Protein AF-X0WN75-F1 (afdb_monomer)

Radius of gyration: 16.23 Å; Cα contacts (8 Å, |Δi|>4): 108; chains: 1; bounding box: 32×36×37 Å

Organism: NCBI:txid412755

Structure (mmCIF, N/CA/C/O backbone):
data_AF-X0WN75-F1
#
_entry.id   AF-X0WN75-F1
#
loop_
_atom_site.group_PDB
_atom_site.id
_atom_site.type_symbol
_atom_site.label_atom_id
_atom_site.label_alt_id
_atom_site.label_comp_id
_atom_site.label_asym_id
_atom_site.label_entity_id
_atom_site.label_seq_id
_atom_site.pdbx_PDB_ins_code
_atom_site.Cartn_x
_atom_site.Cartn_y
_atom_site.Cartn_z
_atom_site.occupancy
_atom_site.B_iso_or_equiv
_atom_site.auth_seq_id
_atom_site.auth_comp_id
_atom_site.auth_asym_id
_atom_site.auth_atom_id
_atom_site.pdbx_PDB_model_num
ATOM 1 N N . PHE A 1 1 ? -23.674 -21.832 22.687 1.00 41.81 1 PHE A N 1
ATOM 2 C CA . PHE A 1 1 ? -23.296 -23.182 22.224 1.00 41.81 1 PHE A CA 1
ATOM 3 C C . PHE A 1 1 ? -21.970 -23.510 22.900 1.00 41.81 1 PHE A C 1
ATOM 5 O O . PHE A 1 1 ? -21.133 -22.621 22.961 1.00 41.81 1 PHE A O 1
ATOM 12 N N . GLN A 1 2 ? -21.855 -24.664 23.562 1.00 40.78 2 GLN A N 1
ATOM 13 C CA . GLN A 1 2 ? -20.759 -24.953 24.498 1.00 40.78 2 GLN A CA 1
ATOM 14 C C . GLN A 1 2 ? -19.443 -25.322 23.801 1.00 40.78 2 GLN A C 1
ATOM 16 O O . GLN A 1 2 ? -19.438 -25.899 22.717 1.00 40.78 2 GLN A O 1
ATOM 21 N N . VAL A 1 3 ? -18.360 -24.974 24.495 1.00 53.72 3 VAL A N 1
ATOM 22 C CA . VAL A 1 3 ? -16.948 -25.232 24.202 1.00 53.72 3 VAL A CA 1
ATOM 23 C C . VAL A 1 3 ? -16.647 -26.726 24.383 1.00 53.72 3 VAL A C 1
ATOM 25 O O . VAL A 1 3 ? -17.013 -27.287 25.415 1.00 53.72 3 VAL A O 1
ATOM 28 N N . TRP A 1 4 ? -15.970 -27.353 23.416 1.00 47.38 4 TRP A N 1
ATOM 29 C CA . TRP A 1 4 ? -15.377 -28.687 23.559 1.00 47.38 4 TRP A CA 1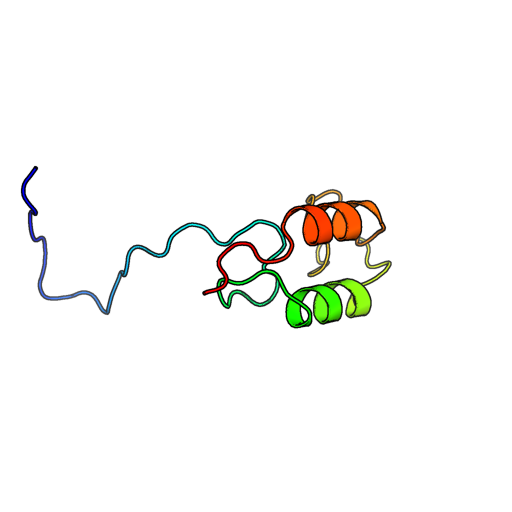
ATOM 30 C C . TRP A 1 4 ? -13.865 -28.579 23.376 1.00 47.38 4 TRP A C 1
ATOM 32 O O . TRP A 1 4 ? -13.376 -28.205 22.315 1.00 47.38 4 TRP A O 1
ATOM 42 N N . ASP A 1 5 ? -13.166 -28.884 24.459 1.00 69.94 5 ASP A N 1
ATOM 43 C CA . ASP A 1 5 ? -11.735 -29.126 24.565 1.00 69.94 5 ASP A CA 1
ATOM 44 C C . ASP A 1 5 ? -11.3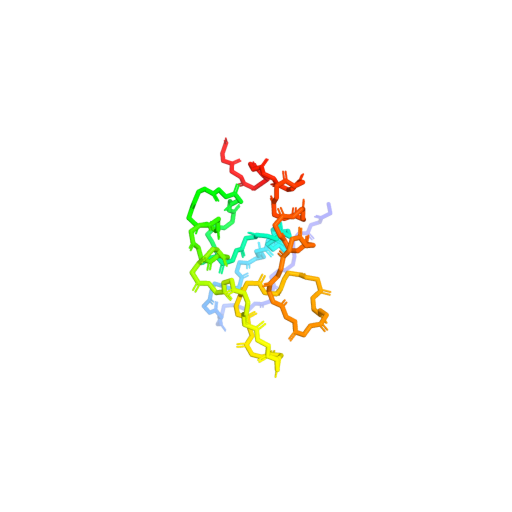26 -30.335 23.704 1.00 69.94 5 ASP A C 1
ATOM 46 O O . ASP A 1 5 ? -11.934 -31.402 23.811 1.00 69.94 5 ASP A O 1
ATOM 50 N N . LEU A 1 6 ? -10.289 -30.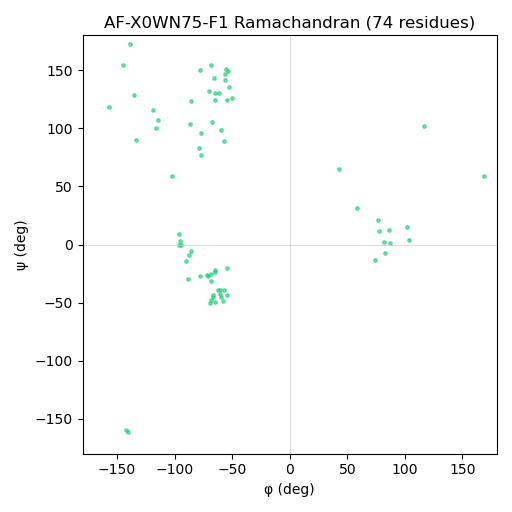175 22.880 1.00 53.22 6 LEU A N 1
ATOM 51 C CA . LEU A 1 6 ? -9.413 -31.278 22.499 1.00 53.22 6 LEU A CA 1
ATOM 52 C C . LEU A 1 6 ? -7.960 -30.822 22.617 1.00 53.22 6 LEU A C 1
ATOM 54 O O . LEU A 1 6 ? -7.344 -30.382 21.649 1.00 53.22 6 LEU A O 1
ATOM 58 N N . GLY A 1 7 ? -7.412 -31.035 23.807 1.00 46.56 7 GLY A N 1
ATOM 59 C CA . GLY A 1 7 ? -6.044 -31.501 23.961 1.00 46.56 7 GLY A CA 1
ATOM 60 C C . GLY A 1 7 ? -5.150 -30.501 24.662 1.00 46.56 7 GLY A C 1
ATOM 61 O O . GLY A 1 7 ? -4.618 -29.576 24.053 1.00 46.56 7 GLY A O 1
ATOM 62 N N . MET A 1 8 ? -4.905 -30.767 25.942 1.00 62.66 8 MET A N 1
ATOM 63 C CA . MET A 1 8 ? -3.671 -30.367 26.603 1.00 62.66 8 MET A CA 1
ATOM 64 C C . MET A 1 8 ? -2.497 -30.976 25.824 1.00 62.66 8 MET A C 1
ATOM 66 O O . MET A 1 8 ? -2.198 -32.133 26.070 1.00 62.66 8 MET A O 1
ATOM 70 N N . ASP A 1 9 ? -1.985 -30.255 24.818 1.00 66.50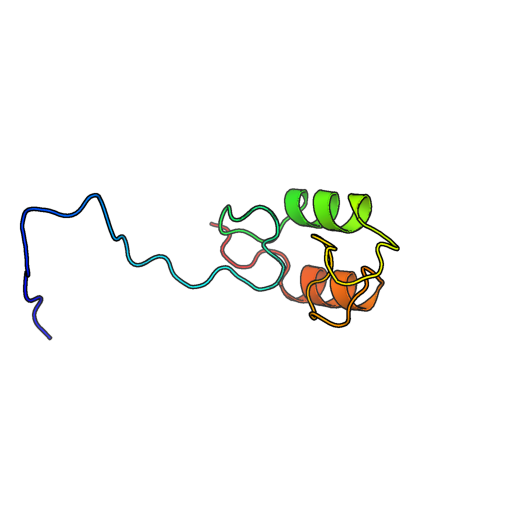 9 ASP A N 1
ATOM 71 C CA . ASP A 1 9 ? -0.683 -30.386 24.130 1.00 66.50 9 ASP A CA 1
ATOM 72 C C . ASP A 1 9 ? -0.681 -29.510 22.847 1.00 66.50 9 ASP A C 1
ATOM 74 O O . ASP A 1 9 ? -0.556 -30.023 21.738 1.00 66.50 9 ASP A O 1
ATOM 78 N N . ASN A 1 10 ? -0.876 -28.184 22.920 1.00 52.91 10 ASN A N 1
ATOM 79 C CA . ASN A 1 10 ? -0.670 -27.340 21.728 1.00 52.91 10 ASN A CA 1
ATOM 80 C C . ASN A 1 10 ? -0.385 -25.881 22.123 1.00 52.91 10 ASN A C 1
ATOM 82 O O . ASN A 1 10 ? -1.223 -25.272 22.794 1.00 52.91 10 ASN A O 1
ATOM 86 N N . PRO A 1 11 ? 0.780 -25.294 21.794 1.00 57.19 11 PRO A N 1
ATOM 87 C CA . PRO A 1 11 ? 1.103 -23.943 22.229 1.00 57.19 11 PRO A CA 1
ATOM 88 C C . PRO A 1 11 ? 0.166 -22.956 21.523 1.00 57.19 11 PRO A C 1
ATOM 90 O O . PRO A 1 11 ? 0.313 -22.712 20.337 1.00 57.19 11 PRO A O 1
ATOM 93 N N . GLN A 1 12 ? -0.815 -22.424 22.257 1.00 52.00 12 GLN A N 1
ATOM 94 C CA . GLN A 1 12 ? -1.587 -21.223 21.914 1.00 52.00 12 GLN A CA 1
ATOM 95 C C . GLN A 1 12 ? -2.017 -21.134 20.433 1.00 52.00 12 GLN A C 1
ATOM 97 O O . GLN A 1 12 ? -1.612 -20.210 19.736 1.00 52.00 12 GLN A O 1
ATOM 102 N N . ILE A 1 13 ? -2.878 -22.034 19.937 1.00 55.81 13 ILE A N 1
ATOM 103 C CA . ILE A 1 13 ? -3.656 -21.693 18.731 1.00 55.81 13 ILE A CA 1
ATOM 104 C C . ILE A 1 13 ? -4.783 -20.763 19.180 1.00 55.81 13 ILE A C 1
ATOM 106 O O . ILE A 1 13 ? -5.924 -21.168 19.403 1.00 55.81 13 ILE A O 1
ATOM 110 N N . THR A 1 14 ? -4.418 -19.507 19.416 1.00 59.47 14 THR A N 1
ATOM 111 C CA . THR A 1 14 ? -5.368 -18.410 19.523 1.00 59.47 14 THR A CA 1
ATOM 112 C C . THR A 1 14 ? -6.013 -18.253 18.157 1.00 59.47 14 THR A C 1
ATOM 114 O O . THR A 1 14 ? -5.319 -18.104 17.156 1.00 59.47 14 THR A O 1
ATOM 117 N N . TYR A 1 15 ? -7.340 -18.316 18.103 1.00 57.91 15 TYR A N 1
ATOM 118 C CA . TYR A 1 15 ? -8.086 -17.865 16.936 1.00 57.91 15 TYR A CA 1
ATOM 119 C C . TYR A 1 15 ? -7.757 -16.380 16.726 1.00 57.91 15 TYR A C 1
ATOM 121 O O . TYR A 1 15 ? -8.276 -15.530 17.449 1.00 57.91 15 TYR A O 1
ATOM 129 N N . GLN A 1 16 ? -6.832 -16.087 15.813 1.00 59.06 16 GLN A N 1
ATOM 130 C CA . GLN A 1 16 ? -6.539 -14.728 15.384 1.00 59.06 16 GLN A CA 1
ATOM 131 C C . GLN A 1 16 ? -7.543 -14.417 14.267 1.00 59.06 16 GLN A C 1
ATOM 133 O O . GLN A 1 16 ? -7.659 -15.218 13.332 1.00 59.06 16 GLN A O 1
ATOM 138 N N . PRO A 1 17 ?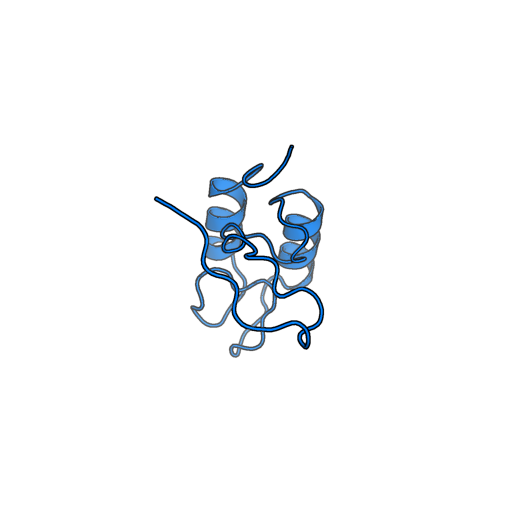 -8.348 -13.346 14.384 1.00 67.56 17 PRO A N 1
ATOM 139 C CA . PRO A 1 17 ? -9.169 -12.916 13.262 1.00 67.56 17 PRO A CA 1
ATOM 140 C C . PRO A 1 17 ? -8.257 -12.671 12.045 1.00 67.56 17 PRO A C 1
ATOM 142 O O . PRO A 1 17 ? -7.077 -12.368 12.237 1.00 67.56 17 PRO A O 1
ATOM 145 N N . PRO A 1 18 ? -8.763 -12.839 10.811 1.00 78.69 18 PRO A N 1
ATOM 146 C CA . PRO A 1 18 ? -7.991 -12.470 9.627 1.00 78.69 18 PRO A CA 1
ATOM 147 C C . PRO A 1 18 ? -7.505 -11.018 9.761 1.00 78.69 18 PRO A C 1
ATOM 149 O O . PRO A 1 18 ? -8.288 -10.173 10.206 1.00 78.69 18 PRO A O 1
ATOM 152 N N . SER A 1 19 ? -6.232 -10.756 9.429 1.00 86.31 19 SER A N 1
ATOM 153 C CA . SER A 1 19 ? -5.703 -9.385 9.392 1.00 86.31 19 SER A CA 1
ATOM 154 C C . SER A 1 19 ? -6.556 -8.536 8.453 1.00 86.31 19 SER A C 1
ATOM 156 O O . SER A 1 19 ? -6.991 -9.054 7.416 1.00 86.31 19 SER A O 1
ATOM 158 N N . PRO A 1 20 ? -6.818 -7.267 8.804 1.00 92.31 20 PRO A N 1
ATOM 159 C CA . PRO A 1 20 ? -7.408 -6.318 7.874 1.00 92.31 20 PRO A CA 1
ATOM 160 C C . PRO A 1 20 ? -6.601 -6.241 6.574 1.00 92.31 20 PRO A C 1
ATOM 162 O O . PRO A 1 20 ? -5.385 -6.429 6.565 1.00 92.31 20 PRO A O 1
ATOM 165 N N . GLU A 1 21 ? -7.279 -5.953 5.472 1.00 94.69 21 GLU A N 1
ATOM 166 C CA . GLU A 1 21 ? -6.611 -5.703 4.197 1.00 94.69 21 GLU A CA 1
ATOM 167 C C . GLU A 1 21 ? -5.766 -4.423 4.322 1.00 94.69 21 GLU A C 1
ATOM 169 O O . GLU A 1 21 ? -6.235 -3.418 4.852 1.00 94.69 21 GLU A O 1
ATOM 174 N N . GLY A 1 22 ? -4.495 -4.472 3.913 1.00 96.06 22 GLY A N 1
ATOM 175 C CA . GLY A 1 22 ? -3.541 -3.374 4.118 1.00 96.06 22 GLY A CA 1
ATOM 176 C C . GLY A 1 22 ? -2.775 -3.376 5.453 1.00 96.06 22 GLY A C 1
ATOM 177 O O . GLY A 1 22 ? -1.956 -2.482 5.645 1.00 96.06 22 GLY A O 1
ATOM 178 N N . ASP A 1 23 ? -2.980 -4.356 6.347 1.00 97.38 23 ASP A N 1
ATOM 179 C CA . ASP A 1 23 ? -2.112 -4.612 7.518 1.00 97.38 23 ASP A CA 1
ATOM 180 C C . ASP A 1 23 ? -0.848 -5.366 7.064 1.00 97.38 23 ASP A C 1
ATOM 182 O O . ASP A 1 23 ? -0.776 -6.599 7.075 1.00 97.38 23 ASP A O 1
ATOM 186 N N . LEU A 1 24 ? 0.133 -4.605 6.578 1.00 96.88 24 LEU A N 1
ATOM 187 C CA . LEU A 1 24 ? 1.368 -5.120 5.985 1.00 96.88 24 LEU A CA 1
ATOM 188 C C . LEU A 1 24 ? 2.373 -5.579 7.041 1.00 96.88 24 LEU A C 1
ATOM 190 O O . LEU A 1 24 ? 3.226 -6.431 6.765 1.00 96.88 24 LEU A O 1
ATOM 194 N N . ASN A 1 25 ? 2.311 -5.003 8.241 1.00 96.19 25 ASN A N 1
ATOM 195 C CA . ASN A 1 25 ? 3.236 -5.327 9.321 1.00 96.19 25 ASN A CA 1
ATOM 196 C C . ASN A 1 25 ? 2.732 -6.486 10.219 1.00 96.19 25 ASN A C 1
ATOM 198 O O . ASN A 1 25 ? 3.532 -7.079 10.955 1.00 96.19 25 ASN A O 1
ATOM 202 N N . GLY A 1 26 ? 1.445 -6.844 10.119 1.00 94.19 26 GLY A N 1
ATOM 203 C CA . GLY A 1 26 ? 0.798 -7.948 10.826 1.00 94.19 26 GLY A CA 1
ATOM 204 C C . GLY A 1 26 ? 0.483 -7.671 12.300 1.00 94.19 26 GLY A C 1
ATOM 205 O O . GLY A 1 26 ? 0.360 -8.624 13.081 1.00 94.19 26 GLY A O 1
ATOM 206 N N . ASP A 1 27 ? 0.409 -6.406 12.717 1.00 94.50 27 ASP A N 1
ATOM 207 C CA . ASP A 1 27 ? 0.110 -6.006 14.097 1.00 94.50 27 ASP A CA 1
ATOM 208 C C . ASP A 1 27 ? -1.395 -5.911 14.392 1.00 94.50 27 ASP A C 1
ATOM 210 O O . ASP A 1 27 ? -1.796 -5.782 15.557 1.00 94.50 27 ASP A O 1
ATOM 214 N N . GLY A 1 28 ? -2.223 -6.088 13.361 1.00 93.56 28 GLY A N 1
ATOM 215 C CA . GLY A 1 28 ? -3.672 -6.072 13.449 1.00 93.56 28 GLY A CA 1
ATOM 216 C C . GLY A 1 28 ? -4.285 -4.680 13.346 1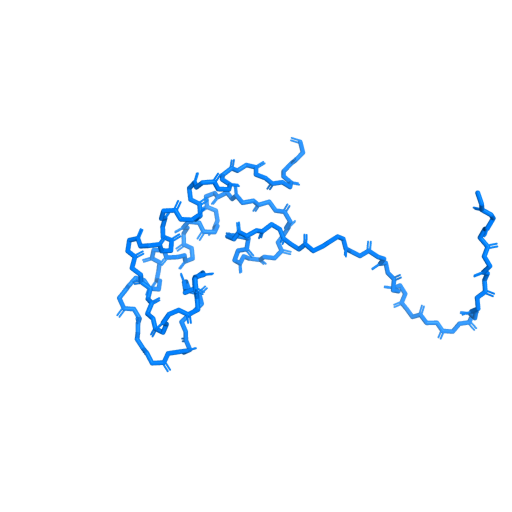.00 93.56 28 GLY A C 1
ATOM 217 O O . GLY A 1 28 ? -5.465 -4.558 13.666 1.00 93.56 28 GLY A O 1
ATOM 218 N N . CYS A 1 29 ? -3.539 -3.652 12.944 1.00 95.81 29 CYS A N 1
ATOM 219 C CA . CYS A 1 29 ? -4.015 -2.284 12.760 1.00 95.81 29 CYS A CA 1
ATOM 220 C C . CYS A 1 29 ? -3.479 -1.721 11.439 1.00 95.81 29 CYS A C 1
ATOM 222 O O . CYS A 1 29 ? -2.285 -1.760 11.200 1.00 95.81 29 CYS A O 1
ATOM 224 N N . VAL A 1 30 ? -4.352 -1.165 10.594 1.00 97.81 30 VAL A N 1
ATOM 225 C CA . VAL A 1 30 ? -3.922 -0.498 9.349 1.00 97.81 30 VAL A CA 1
ATOM 226 C C . VAL A 1 30 ? -3.585 0.958 9.646 1.00 97.81 30 VAL A C 1
ATOM 228 O O . VAL A 1 30 ? -4.491 1.788 9.820 1.00 97.81 30 VAL A O 1
ATOM 231 N N . ASP A 1 31 ? -2.299 1.291 9.714 1.00 98.12 31 ASP A N 1
ATOM 232 C CA . ASP A 1 31 ? -1.849 2.622 10.113 1.00 98.12 31 ASP A CA 1
ATOM 233 C C . ASP A 1 31 ? -0.611 3.157 9.357 1.00 98.12 31 ASP A C 1
ATOM 235 O O . ASP A 1 31 ? -0.309 2.811 8.210 1.00 98.12 31 ASP A O 1
ATOM 239 N N . GLN A 1 32 ? 0.069 4.144 9.954 1.00 98.50 32 GLN A N 1
ATOM 240 C CA . GLN A 1 32 ? 1.232 4.786 9.345 1.00 98.50 32 GLN A CA 1
ATOM 241 C C . GLN A 1 32 ? 2.422 3.836 9.164 1.00 98.50 32 GLN A C 1
ATOM 243 O O . GLN A 1 32 ? 3.277 4.122 8.319 1.00 98.50 32 GLN A O 1
ATOM 248 N N . ALA A 1 33 ? 2.518 2.762 9.947 1.00 98.44 33 ALA A N 1
ATOM 249 C CA . ALA A 1 33 ? 3.549 1.749 9.794 1.00 98.44 33 ALA A CA 1
ATOM 250 C C . ALA A 1 33 ? 3.366 0.989 8.474 1.00 98.44 33 ALA A C 1
ATOM 252 O O . ALA A 1 33 ? 4.332 0.877 7.714 1.00 98.44 33 ALA A O 1
ATOM 253 N N . ASP A 1 34 ? 2.139 0.581 8.151 1.00 98.62 34 ASP A N 1
ATOM 254 C CA . ASP A 1 34 ? 1.825 -0.105 6.893 1.00 98.62 34 ASP A CA 1
ATOM 255 C C . ASP A 1 34 ? 2.022 0.818 5.699 1.00 98.62 34 ASP A C 1
ATOM 257 O O . ASP A 1 34 ? 2.683 0.453 4.728 1.00 98.62 34 ASP A O 1
ATOM 261 N N . LEU A 1 35 ? 1.570 2.073 5.803 1.00 98.75 35 LEU A N 1
ATOM 262 C CA . LEU A 1 35 ? 1.846 3.074 4.771 1.00 98.75 35 LEU A CA 1
ATOM 263 C C . LEU A 1 35 ? 3.353 3.249 4.541 1.00 98.75 35 LEU A C 1
ATOM 265 O O . LEU A 1 35 ? 3.798 3.414 3.406 1.00 98.75 35 LEU A O 1
ATOM 269 N N . GLY A 1 36 ? 4.151 3.228 5.610 1.00 98.75 36 GLY A N 1
ATOM 270 C CA . GLY A 1 36 ? 5.606 3.286 5.517 1.00 98.75 36 GLY A CA 1
ATOM 271 C C . GLY A 1 36 ? 6.200 2.093 4.767 1.00 98.75 36 GLY A C 1
ATOM 272 O O . GLY A 1 36 ? 7.131 2.287 3.985 1.00 98.75 36 GLY A O 1
ATOM 273 N N . MET A 1 37 ? 5.660 0.889 4.977 1.00 98.69 37 MET A N 1
ATOM 274 C CA . MET A 1 37 ? 6.076 -0.327 4.271 1.00 98.69 37 MET A CA 1
ATOM 275 C C . MET A 1 37 ? 5.694 -0.280 2.791 1.00 98.69 37 MET A C 1
ATOM 277 O O . MET A 1 37 ? 6.569 -0.468 1.949 1.00 98.69 37 MET A O 1
ATOM 281 N N . LEU A 1 38 ? 4.449 0.082 2.472 1.00 98.69 38 LEU A N 1
ATOM 282 C CA . LEU A 1 38 ? 3.977 0.222 1.092 1.00 98.69 38 LEU A CA 1
ATOM 283 C C . LEU A 1 38 ? 4.826 1.234 0.313 1.00 98.69 38 LEU A C 1
ATOM 285 O O . LEU A 1 38 ? 5.321 0.954 -0.775 1.00 98.69 38 LEU A O 1
ATOM 289 N N . LEU A 1 39 ? 5.066 2.418 0.887 1.00 98.75 39 LEU A N 1
ATOM 290 C CA . LEU A 1 39 ? 5.863 3.454 0.224 1.00 98.75 39 LEU A CA 1
ATOM 291 C C . LEU A 1 39 ? 7.346 3.081 0.086 1.00 98.75 39 LEU A C 1
ATOM 293 O O . LEU A 1 39 ? 8.018 3.605 -0.804 1.00 98.75 39 LEU A O 1
ATOM 297 N N . ALA A 1 40 ? 7.872 2.215 0.956 1.00 98.56 40 ALA A N 1
ATOM 298 C CA . ALA A 1 40 ? 9.230 1.693 0.823 1.00 98.56 40 ALA A CA 1
ATOM 299 C C . ALA A 1 40 ? 9.358 0.687 -0.332 1.00 98.56 40 ALA A C 1
ATOM 301 O O . ALA A 1 40 ? 10.451 0.557 -0.886 1.00 98.56 40 ALA A O 1
ATOM 302 N N . ASP A 1 41 ? 8.259 0.025 -0.694 1.00 98.56 41 ASP A N 1
ATOM 303 C CA . ASP A 1 41 ? 8.183 -0.961 -1.775 1.00 98.56 41 ASP A CA 1
ATOM 304 C C . ASP A 1 41 ? 7.684 -0.374 -3.108 1.00 98.56 41 ASP A C 1
ATOM 306 O O . ASP A 1 41 ? 7.621 -1.062 -4.122 1.00 98.56 41 ASP A O 1
ATOM 310 N N . TRP A 1 42 ? 7.369 0.924 -3.139 1.00 98.62 42 TRP A N 1
ATOM 311 C CA . TRP A 1 42 ? 6.768 1.589 -4.294 1.00 98.62 42 TRP A CA 1
ATOM 312 C C . TRP A 1 42 ? 7.508 1.330 -5.616 1.00 98.62 42 TRP A C 1
ATOM 314 O O . TRP A 1 42 ? 8.697 1.641 -5.764 1.00 98.62 42 TRP A O 1
ATOM 324 N N . GLY A 1 43 ? 6.769 0.854 -6.619 1.00 98.19 43 GLY A N 1
ATOM 325 C CA . GLY A 1 43 ? 7.291 0.490 -7.933 1.00 98.19 43 GLY A CA 1
ATOM 326 C C . GLY A 1 43 ? 8.008 -0.862 -7.973 1.00 98.19 43 GLY A C 1
ATOM 327 O O . GLY A 1 43 ? 8.695 -1.142 -8.963 1.00 98.19 43 GLY A O 1
ATOM 328 N N . CYS A 1 44 ? 7.895 -1.682 -6.924 1.00 98.62 44 CYS A N 1
ATOM 329 C CA . CYS A 1 44 ? 8.245 -3.094 -6.991 1.00 98.62 44 CYS A CA 1
ATOM 330 C C . CYS A 1 44 ? 7.454 -3.783 -8.113 1.00 98.62 44 CYS A C 1
ATOM 332 O O . CYS A 1 44 ? 6.339 -3.390 -8.421 1.00 98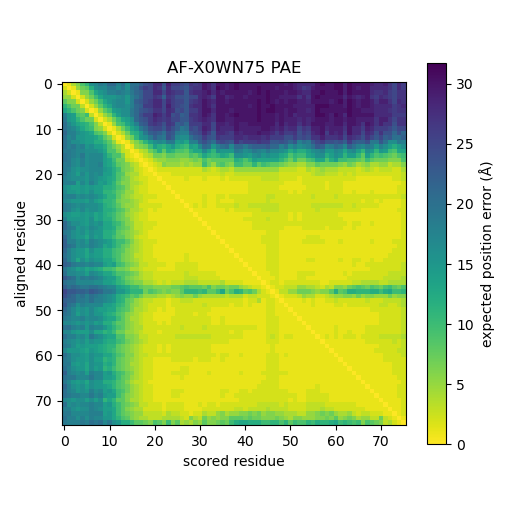.62 44 CYS A O 1
ATOM 334 N N . THR A 1 45 ? 8.061 -4.781 -8.762 1.00 97.62 45 THR A N 1
ATOM 335 C CA . THR A 1 45 ? 7.418 -5.600 -9.802 1.00 97.62 45 THR A CA 1
ATOM 336 C C . THR A 1 45 ? 7.931 -7.036 -9.714 1.00 97.62 45 THR A C 1
ATOM 338 O O . THR A 1 45 ? 9.076 -7.267 -9.311 1.00 97.62 45 THR A O 1
ATOM 341 N N . GLY A 1 46 ? 7.137 -8.001 -10.179 1.00 90.19 46 GLY A N 1
ATOM 342 C CA . GLY A 1 46 ? 7.556 -9.404 -10.296 1.00 90.19 46 GLY A CA 1
ATOM 343 C C . GLY A 1 46 ? 7.028 -10.325 -9.196 1.00 90.19 46 GLY A C 1
ATOM 344 O O . GLY A 1 46 ? 7.520 -11.449 -9.089 1.00 90.19 46 GLY A O 1
ATOM 345 N N . GLY A 1 47 ? 6.027 -9.871 -8.433 1.00 82.75 47 GLY A N 1
ATOM 346 C CA . GLY A 1 47 ? 5.216 -10.684 -7.519 1.00 82.75 47 GLY A CA 1
ATOM 347 C C . GLY A 1 47 ? 5.807 -10.958 -6.131 1.00 82.75 47 GLY A C 1
ATOM 348 O O . GLY A 1 47 ? 5.102 -11.496 -5.290 1.00 82.75 47 GLY A O 1
ATOM 349 N N . ASP A 1 48 ? 7.064 -10.588 -5.867 1.00 92.81 48 ASP A N 1
ATOM 350 C CA . ASP A 1 48 ? 7.645 -10.573 -4.510 1.00 92.81 48 ASP A CA 1
ATOM 351 C C . ASP A 1 48 ? 7.683 -9.122 -3.995 1.00 92.81 48 ASP A C 1
ATOM 353 O O . ASP A 1 48 ? 8.754 -8.571 -3.725 1.00 92.81 48 ASP A O 1
ATOM 357 N N . CYS A 1 49 ? 6.509 -8.494 -3.917 1.00 97.50 49 CYS A N 1
ATOM 358 C CA . CYS A 1 49 ? 6.339 -7.094 -3.542 1.00 97.50 49 CYS A CA 1
ATOM 359 C C . CYS A 1 49 ? 5.542 -7.001 -2.237 1.00 97.50 49 CYS A C 1
ATOM 361 O O . CYS A 1 49 ? 4.329 -7.170 -2.247 1.00 97.50 49 CYS A O 1
ATOM 363 N N . PRO A 1 50 ? 6.195 -6.799 -1.078 1.00 96.00 50 PRO A N 1
ATOM 364 C CA . PRO A 1 50 ? 5.503 -6.661 0.201 1.00 96.00 50 PRO A CA 1
ATOM 365 C C . PRO A 1 50 ? 4.421 -5.574 0.249 1.00 96.00 50 PRO A C 1
ATOM 367 O O . PRO A 1 50 ? 3.607 -5.605 1.168 1.00 96.00 50 PRO A O 1
ATOM 370 N N . GLY A 1 51 ? 4.452 -4.592 -0.655 1.00 97.94 51 GLY A N 1
ATOM 371 C CA . GLY A 1 51 ? 3.433 -3.553 -0.777 1.00 97.94 51 GLY A CA 1
ATOM 372 C C . GLY A 1 51 ? 2.328 -3.843 -1.796 1.00 97.94 51 GLY A C 1
ATOM 373 O O . GLY A 1 51 ? 1.466 -2.985 -1.934 1.00 97.94 51 GLY A O 1
ATOM 374 N N . ASP A 1 52 ? 2.365 -4.983 -2.495 1.00 98.12 52 ASP A N 1
ATOM 375 C CA . ASP A 1 52 ? 1.322 -5.463 -3.419 1.00 98.12 52 ASP A CA 1
ATOM 376 C C . ASP A 1 52 ? 0.157 -6.026 -2.590 1.00 98.12 52 ASP A C 1
ATOM 378 O O . ASP A 1 52 ? 0.216 -7.127 -2.039 1.00 98.12 52 ASP A O 1
ATOM 382 N N . VAL A 1 53 ? -0.850 -5.184 -2.378 1.00 97.50 53 VAL A N 1
ATOM 383 C CA . VAL A 1 53 ? -2.034 -5.448 -1.560 1.00 97.50 53 VAL A CA 1
ATOM 384 C C . VAL A 1 53 ? -3.135 -6.095 -2.401 1.00 97.50 53 VAL A C 1
ATOM 386 O O . VAL A 1 53 ? -3.932 -6.850 -1.840 1.00 97.50 53 VAL A O 1
ATOM 389 N N . ASP A 1 54 ? -3.210 -5.811 -3.707 1.00 97.06 54 ASP A N 1
ATOM 390 C CA . ASP A 1 54 ? -4.224 -6.396 -4.598 1.00 97.06 54 ASP A CA 1
ATOM 391 C C . ASP A 1 54 ? -3.780 -7.646 -5.374 1.00 97.06 54 ASP A C 1
ATOM 393 O O . ASP A 1 54 ? -4.589 -8.234 -6.107 1.00 97.06 54 ASP A O 1
ATOM 397 N N . ASP A 1 55 ? -2.556 -8.112 -5.118 1.00 96.00 55 ASP A N 1
ATOM 398 C CA . ASP A 1 55 ? -1.913 -9.278 -5.723 1.00 96.00 55 ASP A CA 1
ATOM 399 C C . ASP A 1 55 ? -1.814 -9.168 -7.266 1.00 96.00 55 ASP A C 1
ATOM 401 O O . ASP A 1 55 ? -1.903 -10.187 -7.977 1.00 96.00 55 ASP A O 1
ATOM 405 N N . ASP A 1 56 ? -1.670 -7.957 -7.822 1.00 97.19 56 ASP A N 1
ATOM 406 C CA . ASP A 1 56 ? -1.586 -7.737 -9.275 1.00 97.19 56 ASP A CA 1
ATOM 407 C C . ASP A 1 56 ? -0.163 -7.847 -9.855 1.00 97.19 56 ASP A C 1
ATOM 409 O O . ASP A 1 56 ? 0.012 -8.024 -11.074 1.00 97.19 56 ASP A O 1
ATOM 413 N N . GLY A 1 57 ? 0.838 -7.941 -8.978 1.00 97.50 57 GLY A N 1
ATOM 414 C CA . GLY A 1 57 ? 2.231 -8.212 -9.305 1.00 97.50 57 GLY A CA 1
ATOM 415 C C . GLY A 1 57 ? 3.146 -6.990 -9.261 1.00 97.50 57 GLY A C 1
ATOM 416 O O . GLY A 1 57 ? 4.342 -7.145 -9.587 1.00 97.50 57 GLY A O 1
ATOM 417 N N . ASP A 1 58 ? 2.632 -5.825 -8.869 1.00 98.50 58 ASP A N 1
ATOM 418 C CA . ASP A 1 58 ? 3.402 -4.626 -8.568 1.00 98.50 58 ASP A CA 1
ATOM 419 C C . ASP A 1 58 ? 2.906 -3.862 -7.332 1.00 98.50 58 ASP A C 1
ATOM 421 O O . ASP A 1 58 ? 1.941 -4.231 -6.688 1.00 98.50 58 ASP A O 1
ATOM 425 N N . THR A 1 59 ? 3.668 -2.848 -6.913 1.00 98.69 59 THR A N 1
ATOM 426 C CA . THR A 1 59 ? 3.248 -1.936 -5.839 1.00 98.69 59 THR A CA 1
ATOM 427 C C . THR A 1 59 ? 3.053 -0.545 -6.406 1.00 98.69 59 THR A C 1
ATOM 429 O O . THR A 1 59 ? 4.032 0.154 -6.717 1.00 98.69 59 THR A O 1
ATOM 432 N N . ASP A 1 60 ? 1.801 -0.122 -6.523 1.00 98.69 60 ASP A N 1
ATOM 433 C CA . ASP A 1 60 ? 1.411 1.135 -7.133 1.00 98.69 60 ASP A CA 1
ATOM 434 C C . ASP A 1 60 ? 0.257 1.862 -6.398 1.00 98.69 60 ASP A C 1
ATOM 436 O O . ASP A 1 60 ? 0.021 1.734 -5.192 1.00 98.69 60 ASP A O 1
ATOM 440 N N . GLN A 1 61 ? -0.399 2.791 -7.097 1.00 98.75 61 GLN A N 1
ATOM 441 C CA . GLN A 1 61 ? -1.511 3.562 -6.546 1.00 98.75 61 GLN A CA 1
ATOM 442 C C . GLN A 1 61 ? -2.762 2.743 -6.200 1.00 98.75 61 GLN A C 1
ATOM 444 O O . GLN A 1 61 ? -3.578 3.246 -5.420 1.00 98.75 61 GLN A O 1
ATOM 449 N N . ALA A 1 62 ? -2.954 1.563 -6.788 1.00 98.62 62 ALA A N 1
ATOM 450 C CA . ALA A 1 62 ? -4.046 0.652 -6.472 1.00 98.62 62 ALA A CA 1
ATOM 451 C C . ALA A 1 62 ? -3.900 0.151 -5.032 1.00 98.62 62 ALA A C 1
ATOM 453 O O . ALA A 1 62 ? -4.812 0.367 -4.227 1.00 98.62 62 ALA A O 1
ATOM 454 N N . ASP A 1 63 ? -2.708 -0.321 -4.671 1.00 98.75 63 ASP A N 1
ATOM 455 C CA . ASP A 1 63 ? -2.375 -0.780 -3.319 1.00 98.75 63 ASP A CA 1
ATOM 456 C C . ASP A 1 63 ? -2.539 0.323 -2.286 1.00 98.75 63 ASP A C 1
ATOM 458 O O . ASP A 1 63 ? -3.160 0.145 -1.237 1.00 98.75 63 ASP A O 1
ATOM 462 N N . LEU A 1 64 ? -2.036 1.522 -2.605 1.00 98.81 64 LEU A N 1
ATOM 463 C CA . LEU A 1 64 ? -2.216 2.684 -1.739 1.00 98.81 64 LEU A CA 1
ATOM 464 C C . LEU A 1 64 ? -3.700 3.020 -1.564 1.00 98.81 64 LEU A C 1
ATOM 466 O O . LEU A 1 64 ? -4.124 3.413 -0.476 1.00 98.81 64 LEU A O 1
ATOM 470 N N . GLY A 1 65 ? -4.492 2.896 -2.628 1.00 98.69 65 GLY A N 1
ATOM 471 C CA . GLY A 1 65 ? -5.934 3.104 -2.586 1.00 98.69 65 GLY A CA 1
ATOM 472 C C . GLY A 1 65 ? -6.628 2.140 -1.626 1.00 98.69 65 GLY A C 1
ATOM 473 O O . GLY A 1 65 ? -7.487 2.579 -0.858 1.00 98.69 65 GLY A O 1
ATOM 474 N N . ILE A 1 66 ? -6.228 0.869 -1.636 1.00 98.50 66 ILE A N 1
ATOM 475 C CA . ILE A 1 66 ? -6.765 -0.165 -0.746 1.00 98.50 66 ILE A CA 1
ATOM 476 C C . ILE A 1 66 ? -6.328 0.089 0.692 1.00 98.50 66 ILE A C 1
ATOM 478 O O . ILE A 1 66 ? -7.184 0.212 1.567 1.00 98.50 66 ILE A O 1
ATOM 482 N N . LEU A 1 67 ? -5.035 0.298 0.939 1.00 98.50 67 LEU A N 1
ATOM 483 C CA . LEU A 1 67 ? -4.527 0.592 2.281 1.00 98.50 67 LEU A CA 1
ATOM 484 C C . LEU A 1 67 ? -5.255 1.792 2.910 1.00 98.50 67 LEU A C 1
ATOM 486 O O . LEU A 1 67 ? -5.675 1.751 4.065 1.00 98.50 67 LEU A O 1
ATOM 490 N N . LEU A 1 68 ? -5.475 2.865 2.143 1.00 98.56 68 LEU A N 1
ATOM 491 C CA . LEU A 1 68 ? -6.211 4.036 2.628 1.00 98.56 68 LEU A CA 1
ATOM 492 C C . LEU A 1 68 ? -7.717 3.785 2.802 1.00 98.56 68 LEU A C 1
ATOM 494 O O . LEU A 1 68 ? -8.344 4.462 3.620 1.00 98.56 68 LEU A O 1
ATOM 498 N N . ALA A 1 69 ? -8.309 2.853 2.054 1.00 98.31 69 ALA A N 1
ATOM 499 C CA . ALA A 1 69 ? -9.706 2.458 2.233 1.00 98.31 69 ALA A CA 1
ATOM 500 C C . ALA A 1 69 ? -9.927 1.707 3.556 1.00 98.31 69 ALA A C 1
ATOM 502 O O . ALA A 1 69 ? -10.986 1.872 4.164 1.00 98.31 69 ALA A O 1
ATOM 503 N N . HIS A 1 70 ? -8.918 0.964 4.015 1.00 97.56 70 HIS A N 1
ATOM 504 C CA . HIS A 1 70 ? -8.925 0.201 5.266 1.00 97.56 70 HIS A CA 1
ATOM 505 C C . HIS A 1 70 ? -8.274 0.943 6.445 1.00 97.56 70 HIS A C 1
ATOM 507 O O . HIS A 1 70 ? -8.088 0.378 7.520 1.00 97.56 70 HIS A O 1
ATOM 513 N N . TRP A 1 71 ? -7.953 2.231 6.285 1.00 98.00 71 TRP A N 1
ATOM 514 C CA . TRP A 1 71 ? -7.251 3.008 7.304 1.00 98.00 71 TRP A CA 1
ATOM 515 C C . TRP A 1 71 ? -7.950 2.987 8.672 1.00 98.00 71 TRP A C 1
ATOM 517 O O . TRP A 1 71 ? -9.095 3.431 8.815 1.00 98.00 71 TRP A O 1
ATOM 527 N N . GLY A 1 72 ? -7.220 2.566 9.705 1.00 95.94 72 GLY A N 1
ATOM 528 C CA . GLY A 1 72 ? -7.707 2.470 11.079 1.00 95.94 72 GLY A CA 1
ATOM 529 C C . GLY A 1 72 ? -8.504 1.201 11.394 1.00 95.94 72 GLY A C 1
ATOM 530 O O . GLY A 1 72 ? -8.994 1.070 12.518 1.00 95.94 72 GLY A O 1
ATOM 531 N N . GLU A 1 73 ? -8.670 0.273 10.448 1.00 96.06 73 GLU A N 1
ATOM 532 C CA . GLU A 1 73 ? -9.272 -1.029 10.737 1.00 96.06 73 GLU A CA 1
ATOM 533 C C . GLU A 1 73 ? -8.392 -1.855 11.681 1.00 96.06 73 GLU A C 1
ATOM 535 O O . GLU A 1 73 ? -7.169 -1.801 11.621 1.00 96.06 73 GLU A O 1
ATOM 540 N N . GLY A 1 74 ? -9.032 -2.603 12.587 1.00 90.50 74 GLY A N 1
ATOM 541 C CA . GLY A 1 74 ? -8.363 -3.469 13.567 1.00 90.50 74 GLY A CA 1
ATOM 542 C C . GLY A 1 74 ? -7.685 -2.745 14.746 1.00 90.50 74 GLY A C 1
ATOM 543 O O . GLY A 1 74 ? -7.425 -3.362 15.782 1.00 90.50 74 GLY A O 1
ATOM 544 N N . CYS A 1 75 ? -7.515 -1.426 14.654 1.00 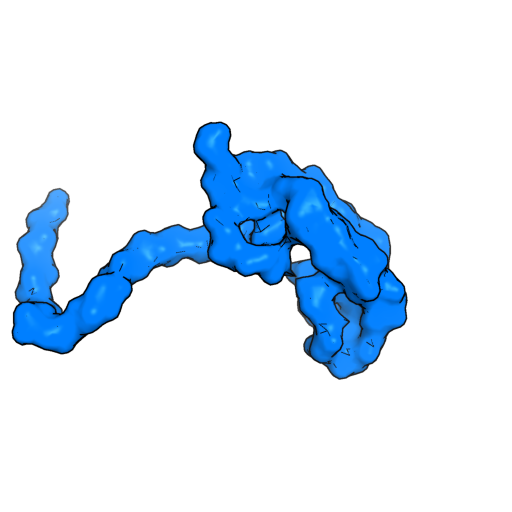90.06 75 CYS A N 1
ATOM 545 C CA . CYS A 1 75 ? -6.967 -0.592 15.719 1.00 90.06 75 CYS A CA 1
ATOM 546 C C . CYS A 1 75 ? -7.918 -0.475 16.946 1.00 90.06 75 CY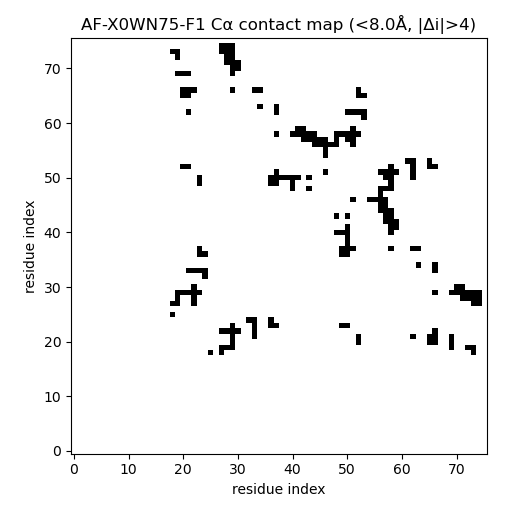S A C 1
ATOM 548 O O . CYS A 1 75 ? -9.137 -0.611 16.791 1.00 90.06 75 CYS A O 1
ATOM 550 N N . PRO A 1 76 ? -7.392 -0.215 18.166 1.00 80.50 76 PRO A N 1
ATOM 551 C CA . PRO A 1 76 ? -8.182 -0.066 19.401 1.00 80.50 76 PRO A CA 1
ATOM 552 C C . PRO A 1 76 ? -9.207 1.079 19.431 1.00 80.50 76 PRO A C 1
ATOM 554 O O . PRO A 1 76 ? -8.966 2.136 18.805 1.00 80.50 76 PRO A O 1
#

Foldseek 3Di:
DDDDDDDPPDPDPDPDPPAQQQPLVPPNFLEPVSVVQLVVQAFQAQQPGSLCRVSPGGRYVVSVVRSVVCHGGRPD

Nearest PDB structures (foldseek):
  2y3n-assembly2_B  TM=8.964E-01  e=1.433E-03  Pseudobacteroides cellulosolvens
  2ozn-assembly1_B  TM=8.465E-01  e=9.808E-02  Clostridium perfringens
  2b59-assembly1_B  TM=8.249E-01  e=1.707E-01  Acetivibrio thermocellus

InterPro domains:
  IPR018247 EF-Hand 1, calcium-binding site [PS00018] (23-35)
  IPR036439 Dockerin domain superfamily [G3DSA:1.10.1330.10] (19-75)
  IPR036439 Dockerin domain superfamily [SSF63446] (20-70)

Mean predicted aligned error: 8.46 Å

Secondary structure (DSSP, 8-state):
-------S--S----PPPPPTT--SSSS--SHHHHHHHHHHTT-BSS--TT-SS-SSB-SHHHHHHHHHTTTTT--

Sequence (76 aa):
FQVWDLGMDNPQITYQPPSPEGDLNGDGCVDQADLGMLLADWGCTGGDCPGDVDDDGDTDQADLGILLAHWGEGCP

pLDDT: mean 86.96, std 17.73, range [40.78, 98.81]

Solvent-accessible surface area (backbone atoms only — not comparable to full-atom values): 4734 Å² total; per-residue (Å²): 135,87,89,80,89,86,68,100,82,66,88,77,85,67,87,70,75,82,67,50,68,44,33,66,80,70,83,41,41,18,48,73,68,24,53,50,50,30,65,74,32,58,71,33,68,81,63,86,33,89,23,32,67,77,72,82,32,39,14,54,72,65,26,53,51,47,32,61,72,33,55,56,39,71,49,137